Protein AF-X1GTK3-F1 (afdb_monomer_lite)

Secondary structure (DSSP, 8-state):
------------HHHHHHHHHHHHHHHHHHHHHHHHHHHHHHHHIIIIIS----TTHHHHHHHHHHHHHHHHHHHHHIIIIIHHHHHHHHHHHHHHS-HHHHHHHHHHHHHHHHHH-HHHHHHHHHGGGS-TTTSHHHHHHHTTTHHHHHHHHHHHHHHHHHHTT-

Structure (mmCIF, N/CA/C/O backbone):
data_AF-X1GTK3-F1
#
_entry.id   AF-X1GTK3-F1
#
loop_
_atom_site.group_PDB
_atom_site.id
_atom_site.type_symbol
_atom_site.label_atom_id
_atom_site.label_alt_id
_atom_site.label_comp_id
_atom_site.label_asym_id
_atom_site.label_entity_id
_atom_site.label_seq_id
_atom_site.pdbx_PDB_ins_code
_atom_site.Cartn_x
_atom_site.Cartn_y
_atom_site.Cartn_z
_atom_site.occupancy
_atom_site.B_iso_or_equiv
_atom_site.auth_seq_id
_atom_site.auth_comp_id
_atom_site.auth_asym_id
_atom_site.auth_atom_id
_atom_site.pdbx_PDB_model_num
ATOM 1 N N . MET A 1 1 ? -40.595 -22.303 24.700 1.00 44.22 1 MET A N 1
ATOM 2 C CA . MET A 1 1 ? -40.345 -21.804 23.331 1.00 44.22 1 MET A CA 1
ATOM 3 C C . MET A 1 1 ? -39.115 -22.527 22.808 1.00 44.22 1 MET A C 1
ATOM 5 O O . MET A 1 1 ? -38.017 -22.299 23.292 1.00 44.22 1 MET A O 1
ATOM 9 N N . THR A 1 2 ? -39.345 -23.537 21.976 1.00 42.53 2 THR A N 1
ATOM 10 C CA . THR A 1 2 ? -38.394 -24.573 21.559 1.00 42.53 2 THR A CA 1
ATOM 11 C C . THR A 1 2 ? -37.411 -24.044 20.514 1.00 42.53 2 THR A C 1
ATOM 13 O O . THR A 1 2 ? -37.812 -23.507 19.485 1.00 42.53 2 THR A O 1
ATOM 16 N N . GLN A 1 3 ? -36.117 -24.216 20.792 1.00 56.22 3 GLN A N 1
ATOM 17 C CA . GLN A 1 3 ? -35.009 -23.961 19.873 1.00 56.22 3 GLN A CA 1
ATOM 18 C C . GLN A 1 3 ? -35.192 -24.782 18.586 1.00 56.22 3 GLN A C 1
ATOM 20 O O . GLN A 1 3 ? -35.152 -26.013 18.613 1.00 56.22 3 GLN A O 1
ATOM 25 N N . GLN A 1 4 ? -35.371 -24.110 17.447 1.00 53.38 4 GLN A N 1
ATOM 26 C CA . GLN A 1 4 ? -35.197 -24.728 16.135 1.00 53.38 4 GLN A CA 1
ATOM 27 C C . GLN A 1 4 ? -33.704 -25.008 15.934 1.00 53.38 4 GLN A C 1
ATOM 29 O O . GLN A 1 4 ? -32.919 -24.109 15.641 1.00 53.38 4 GLN A O 1
ATOM 34 N N . ALA A 1 5 ? -33.305 -26.266 16.121 1.00 56.59 5 ALA A N 1
ATOM 35 C CA . ALA A 1 5 ? -31.982 -26.745 15.753 1.00 56.59 5 ALA A CA 1
ATOM 36 C C . ALA A 1 5 ? -31.746 -26.473 14.258 1.00 56.59 5 ALA A C 1
ATOM 38 O O . ALA A 1 5 ? -32.518 -26.922 13.408 1.00 56.59 5 ALA A O 1
ATOM 39 N N . ALA A 1 6 ? -30.693 -25.715 13.942 1.00 58.78 6 ALA A N 1
ATOM 40 C CA . ALA A 1 6 ? -30.311 -25.364 12.581 1.00 58.78 6 ALA A CA 1
ATOM 41 C C . ALA A 1 6 ? -30.236 -26.625 11.700 1.00 58.78 6 ALA A C 1
ATOM 43 O O . ALA A 1 6 ? -29.387 -27.501 11.889 1.00 58.78 6 ALA A O 1
ATOM 44 N N . ARG A 1 7 ? -31.163 -26.739 10.744 1.00 59.69 7 ARG A N 1
ATOM 45 C CA . ARG A 1 7 ? -31.240 -27.853 9.797 1.00 59.69 7 ARG A CA 1
ATOM 46 C C . ARG A 1 7 ? -29.975 -27.817 8.935 1.00 59.69 7 ARG A C 1
ATOM 48 O O . ARG A 1 7 ? -29.826 -26.926 8.106 1.00 59.69 7 ARG A O 1
ATOM 55 N N . LYS A 1 8 ? -29.044 -28.754 9.153 1.00 65.62 8 LYS A N 1
ATOM 56 C CA . LYS A 1 8 ? -27.795 -28.860 8.378 1.00 65.62 8 LYS A CA 1
ATOM 57 C C . LYS A 1 8 ? -28.134 -29.009 6.893 1.00 65.62 8 LYS A C 1
ATOM 59 O O . LYS A 1 8 ? -28.671 -30.036 6.479 1.00 65.62 8 LYS A O 1
ATOM 64 N N . ILE A 1 9 ? -27.846 -27.977 6.105 1.00 74.50 9 ILE A N 1
ATOM 65 C CA . ILE A 1 9 ? -28.050 -27.981 4.657 1.00 74.50 9 ILE A CA 1
ATOM 66 C C . ILE A 1 9 ? -27.008 -28.931 4.059 1.00 74.50 9 ILE A C 1
ATOM 68 O O . ILE A 1 9 ? -25.809 -28.663 4.114 1.00 74.50 9 ILE A O 1
ATOM 72 N N . LYS A 1 10 ? -27.452 -30.073 3.523 1.00 75.62 10 LYS A N 1
ATOM 73 C CA . LYS A 1 10 ? -26.587 -30.970 2.749 1.00 75.62 10 LYS A CA 1
ATOM 74 C C . LYS A 1 10 ? -26.437 -30.383 1.351 1.00 75.62 10 LYS A C 1
ATOM 76 O O . LYS A 1 10 ? -27.335 -30.522 0.529 1.00 75.62 10 LYS A O 1
ATOM 81 N N . VAL A 1 11 ? -25.324 -29.704 1.109 1.00 77.19 11 VAL A N 1
ATOM 82 C CA . VAL A 1 11 ? -24.993 -29.141 -0.203 1.00 77.19 11 VAL A CA 1
ATOM 83 C C . VAL A 1 11 ? -24.254 -30.206 -1.013 1.00 77.19 11 VAL A C 1
ATOM 85 O O . VAL A 1 11 ? -23.251 -30.749 -0.552 1.00 77.19 11 VAL A O 1
ATOM 88 N N . SER A 1 12 ? -24.752 -30.534 -2.207 1.00 84.56 12 SER A N 1
ATOM 89 C CA . SER A 1 12 ? -24.027 -31.394 -3.156 1.00 84.56 12 SER A CA 1
ATOM 90 C C . SER A 1 12 ? -22.805 -30.660 -3.722 1.00 84.56 12 SER A C 1
ATOM 92 O O . SER A 1 12 ? -22.842 -29.442 -3.874 1.00 84.56 12 SER A O 1
ATOM 94 N N . PHE A 1 13 ? -21.737 -31.373 -4.098 1.00 82.19 13 PHE A N 1
ATOM 95 C CA . PHE A 1 13 ? -20.519 -30.776 -4.673 1.00 82.19 13 PHE A CA 1
ATOM 96 C C . PHE A 1 13 ? -20.817 -29.857 -5.874 1.00 82.19 13 PHE A C 1
ATOM 98 O O . PHE A 1 13 ? -20.266 -28.764 -5.980 1.00 82.19 13 PHE A O 1
ATOM 105 N N . SER A 1 14 ? -21.771 -30.247 -6.726 1.00 83.44 14 SER A N 1
ATOM 106 C CA . SER A 1 14 ? -22.222 -29.430 -7.863 1.00 83.44 14 SER A CA 1
ATOM 107 C C . SER A 1 14 ? -22.952 -28.149 -7.425 1.00 83.44 14 SER A C 1
ATOM 109 O O . SER A 1 14 ? -22.761 -27.091 -8.022 1.00 83.44 14 SER A O 1
ATOM 111 N N . GLN A 1 15 ? -23.723 -28.207 -6.334 1.00 83.81 15 GLN A N 1
ATOM 112 C CA . GLN A 1 15 ? -24.403 -27.039 -5.762 1.00 83.81 15 GLN A CA 1
ATOM 113 C C . GLN A 1 15 ? -23.413 -26.100 -5.060 1.00 83.81 15 GLN A C 1
ATOM 115 O O . GLN A 1 15 ? -23.521 -24.886 -5.198 1.00 83.81 15 GLN A O 1
ATOM 120 N N . ALA A 1 16 ? -22.412 -26.648 -4.364 1.00 84.00 16 ALA A N 1
ATOM 121 C CA . ALA A 1 16 ? -21.345 -25.867 -3.745 1.00 84.00 16 ALA A CA 1
ATOM 122 C C . ALA A 1 16 ? -20.529 -25.115 -4.807 1.00 84.00 16 ALA A C 1
ATOM 124 O O . ALA A 1 16 ? -20.276 -23.921 -4.662 1.00 84.00 16 ALA A O 1
ATOM 125 N N . PHE A 1 17 ? -20.192 -25.781 -5.915 1.00 87.12 17 PHE A N 1
ATOM 126 C CA . PHE A 1 17 ? -19.511 -25.137 -7.036 1.00 87.12 17 PHE A CA 1
ATOM 127 C C . PHE A 1 17 ? -20.371 -24.048 -7.698 1.00 87.12 17 PHE A C 1
ATOM 129 O O . PHE A 1 17 ? -19.861 -22.976 -8.020 1.00 87.12 17 PHE A O 1
ATOM 136 N N . GLY A 1 18 ? -21.682 -24.280 -7.840 1.00 87.06 18 GLY A N 1
ATOM 137 C CA . GLY A 1 18 ? -22.624 -23.284 -8.359 1.00 87.06 18 GLY A CA 1
ATOM 138 C C . GLY A 1 18 ? -22.709 -22.010 -7.510 1.00 87.06 18 GLY A C 1
ATOM 139 O O . GLY A 1 18 ? -22.868 -20.926 -8.063 1.00 87.06 18 GLY A O 1
ATOM 140 N N . LEU A 1 19 ? -22.543 -22.124 -6.189 1.00 88.31 19 LEU A N 1
ATOM 141 C CA . LEU A 1 19 ? -22.530 -20.985 -5.263 1.00 88.31 19 LEU A CA 1
ATOM 142 C C . LEU A 1 19 ? -21.171 -20.269 -5.216 1.00 88.31 19 LEU A C 1
ATOM 144 O O . LEU A 1 19 ? -21.124 -19.044 -5.144 1.00 88.31 19 LEU A O 1
ATOM 148 N N . LEU A 1 20 ? -20.063 -21.014 -5.278 1.00 89.06 20 LEU A N 1
ATOM 149 C CA . LEU A 1 20 ? -18.711 -20.449 -5.188 1.00 89.06 20 LEU A CA 1
ATOM 150 C C . LEU A 1 20 ? -18.232 -19.817 -6.500 1.00 89.06 20 LEU A C 1
ATOM 152 O O . LEU A 1 20 ? -17.469 -18.855 -6.471 1.00 89.06 20 LEU A O 1
ATOM 156 N N . SER A 1 21 ? -18.671 -20.331 -7.653 1.00 90.50 21 SER A N 1
ATOM 157 C CA . SER A 1 21 ? -18.258 -19.817 -8.963 1.00 90.50 21 SER A CA 1
ATOM 158 C C . SER A 1 21 ? -18.511 -18.312 -9.152 1.00 90.50 21 SER A C 1
ATOM 160 O O . SER A 1 21 ? -17.558 -17.624 -9.522 1.00 90.50 21 SER A O 1
ATOM 162 N N . PRO A 1 22 ? -19.723 -17.764 -8.910 1.00 91.94 22 PRO A N 1
ATOM 163 C CA . PRO A 1 22 ? -19.953 -16.324 -9.047 1.00 91.94 22 PRO A CA 1
ATOM 164 C C . PRO A 1 22 ? -19.099 -15.514 -8.064 1.00 91.94 22 PRO A C 1
ATOM 166 O O . PRO A 1 22 ? -18.466 -14.547 -8.474 1.00 91.94 22 PRO A O 1
ATOM 169 N N . TYR A 1 23 ? -18.972 -15.973 -6.815 1.00 89.81 23 TYR A N 1
ATOM 170 C CA . TYR A 1 23 ? -18.156 -15.307 -5.797 1.00 89.81 23 TYR A CA 1
ATOM 171 C C . TYR A 1 23 ? -16.682 -15.184 -6.211 1.00 89.81 23 TYR A C 1
ATOM 173 O O . TYR A 1 23 ? -16.105 -14.098 -6.193 1.00 89.81 23 TYR A O 1
ATOM 181 N N . ILE A 1 24 ? -16.074 -16.294 -6.642 1.00 92.25 24 ILE A N 1
ATOM 182 C CA . ILE A 1 24 ? -14.671 -16.314 -7.075 1.00 92.25 24 ILE A CA 1
ATOM 183 C C . ILE A 1 24 ? -14.485 -15.450 -8.326 1.00 92.25 24 ILE A C 1
ATOM 185 O O . ILE A 1 24 ? -13.506 -14.710 -8.420 1.00 92.25 24 ILE A O 1
ATOM 189 N N . LYS A 1 25 ? -15.423 -15.511 -9.280 1.00 93.75 25 LYS A N 1
ATOM 190 C CA . LYS A 1 25 ? -15.370 -14.695 -10.501 1.00 93.75 25 LYS A CA 1
ATOM 191 C C . LYS A 1 25 ? -15.347 -13.207 -10.178 1.00 93.75 25 LYS A C 1
ATOM 193 O O . LYS A 1 25 ? -14.493 -12.504 -10.712 1.00 93.75 25 LYS A O 1
ATOM 198 N N . ASP A 1 26 ? -16.215 -12.743 -9.285 1.00 93.00 26 ASP A N 1
ATOM 199 C CA . ASP A 1 26 ? -16.264 -11.330 -8.904 1.00 93.00 26 ASP A CA 1
ATOM 200 C C . ASP A 1 26 ? -14.956 -10.875 -8.244 1.00 93.00 26 ASP A C 1
ATOM 202 O O . ASP A 1 26 ? -14.427 -9.811 -8.579 1.00 93.00 26 ASP A O 1
ATOM 206 N N . ARG A 1 27 ? -14.371 -11.709 -7.370 1.00 92.88 27 ARG A N 1
ATOM 207 C CA . ARG A 1 27 ? -13.071 -11.424 -6.740 1.00 92.88 27 ARG A CA 1
ATOM 208 C C . ARG A 1 27 ? -11.939 -11.328 -7.761 1.00 92.88 27 ARG A C 1
ATOM 210 O O . ARG A 1 27 ? -11.178 -10.359 -7.722 1.00 92.88 27 ARG A O 1
ATOM 217 N N . VAL A 1 28 ? -11.857 -12.278 -8.694 1.00 94.94 28 VAL A N 1
ATOM 218 C CA . VAL A 1 28 ? -10.827 -12.305 -9.746 1.00 94.94 28 VAL A CA 1
ATOM 219 C C . VAL A 1 28 ? -10.987 -11.127 -10.709 1.00 94.94 28 VAL A C 1
ATOM 221 O O . VAL A 1 28 ? -10.007 -10.449 -11.009 1.00 94.94 28 VAL A O 1
ATOM 224 N N . ILE A 1 29 ? -12.211 -10.824 -11.156 1.00 95.81 29 ILE A N 1
ATOM 225 C CA . ILE A 1 29 ? -12.490 -9.664 -12.020 1.00 95.81 29 ILE A CA 1
ATOM 226 C C . ILE A 1 29 ? -12.105 -8.364 -11.308 1.00 95.81 29 ILE A C 1
ATOM 228 O O . ILE A 1 29 ? -11.546 -7.465 -11.939 1.00 95.81 29 ILE A O 1
ATOM 232 N N . GLY A 1 30 ? -12.359 -8.275 -10.000 1.00 93.88 30 GLY A N 1
ATOM 233 C CA . GLY A 1 30 ? -11.889 -7.174 -9.166 1.00 93.88 30 GLY A CA 1
ATOM 234 C C . GLY A 1 30 ? -10.373 -6.997 -9.251 1.00 93.88 30 GLY A C 1
ATOM 235 O O . GLY A 1 30 ? -9.910 -5.903 -9.560 1.00 93.88 30 GLY A O 1
ATOM 236 N N . GLN A 1 31 ? -9.600 -8.073 -9.073 1.00 94.75 31 GLN A N 1
ATOM 237 C CA . GLN A 1 31 ? -8.136 -7.994 -9.141 1.00 94.75 31 GLN A CA 1
ATOM 238 C C . GLN A 1 31 ? -7.621 -7.654 -10.539 1.00 94.75 31 GLN A C 1
ATOM 240 O O . GLN A 1 31 ? -6.692 -6.860 -10.664 1.00 94.75 31 GLN A O 1
ATOM 245 N N . ILE A 1 32 ? -8.251 -8.182 -11.593 1.00 95.25 32 ILE A N 1
ATOM 246 C CA . ILE A 1 32 ? -7.920 -7.817 -12.977 1.00 95.25 32 ILE A CA 1
ATOM 247 C C . ILE A 1 32 ? -8.106 -6.310 -13.178 1.00 95.25 32 ILE A C 1
ATOM 249 O O . ILE A 1 32 ? -7.208 -5.653 -13.697 1.00 95.25 32 ILE A O 1
ATOM 253 N N . LYS A 1 33 ? -9.229 -5.740 -12.720 1.00 94.56 33 LYS A N 1
ATOM 254 C CA . LYS A 1 33 ? -9.482 -4.292 -12.799 1.00 94.56 33 LYS A CA 1
ATOM 255 C C . LYS A 1 33 ? -8.465 -3.474 -12.001 1.00 94.56 33 LYS A C 1
ATOM 257 O O . LYS A 1 33 ? -8.112 -2.388 -12.442 1.00 94.56 33 LYS A O 1
ATOM 262 N N . SER A 1 34 ? -7.962 -3.975 -10.876 1.00 92.00 34 SER A N 1
ATOM 263 C CA . SER A 1 34 ? -6.929 -3.273 -10.103 1.00 92.00 34 SER A CA 1
ATOM 264 C C . SER A 1 34 ? -5.602 -3.158 -10.859 1.00 92.00 34 SER A C 1
ATOM 266 O O . SER A 1 34 ? -4.920 -2.143 -10.748 1.00 92.00 34 SER A O 1
ATOM 268 N N . VAL A 1 35 ? -5.234 -4.171 -11.653 1.00 93.81 35 VAL A N 1
ATOM 269 C CA . VAL A 1 35 ? -3.936 -4.206 -12.355 1.00 93.81 35 VAL A CA 1
ATOM 270 C C . VAL A 1 35 ? -4.006 -3.795 -13.827 1.00 93.81 35 VAL A C 1
ATOM 272 O O . VAL A 1 35 ? -2.976 -3.491 -14.423 1.00 93.81 35 VAL A O 1
ATOM 275 N N . TRP A 1 36 ? -5.192 -3.756 -14.442 1.00 94.75 36 TRP A N 1
ATOM 276 C CA . TRP A 1 36 ? -5.305 -3.520 -15.887 1.00 94.75 36 TRP A CA 1
ATOM 277 C C . TRP A 1 36 ? -4.693 -2.177 -16.307 1.00 94.75 36 TRP A C 1
ATOM 279 O O . TRP A 1 36 ? -4.014 -2.109 -17.328 1.00 94.75 36 TRP A O 1
ATOM 289 N N . LEU A 1 37 ? -4.892 -1.129 -15.498 1.00 94.44 37 LEU A N 1
ATOM 290 C CA . LEU A 1 37 ? -4.434 0.218 -15.822 1.00 94.44 37 LEU A CA 1
ATOM 291 C C . LEU A 1 37 ? -2.908 0.289 -15.823 1.00 94.44 37 LEU A C 1
ATOM 293 O O . LEU A 1 37 ? -2.332 0.885 -16.729 1.00 94.44 37 LEU A O 1
ATOM 297 N N . ILE A 1 38 ? -2.252 -0.349 -14.847 1.00 92.19 38 ILE A N 1
ATOM 298 C CA . ILE A 1 38 ? -0.789 -0.362 -14.790 1.00 92.19 38 ILE A CA 1
ATOM 299 C C . ILE A 1 38 ? -0.200 -1.211 -15.917 1.00 92.19 38 ILE A C 1
ATOM 301 O O . ILE A 1 38 ? 0.778 -0.801 -16.532 1.00 92.19 38 ILE A O 1
ATOM 305 N N . ILE A 1 39 ? -0.832 -2.338 -16.265 1.00 93.00 39 ILE A N 1
ATOM 306 C CA . ILE A 1 39 ? -0.418 -3.163 -17.408 1.00 93.00 39 ILE A CA 1
ATOM 307 C C . ILE A 1 39 ? -0.541 -2.361 -18.706 1.00 93.00 39 ILE A C 1
ATOM 309 O O . ILE A 1 39 ? 0.414 -2.302 -19.479 1.00 93.00 39 ILE A O 1
ATOM 313 N N . LEU A 1 40 ? -1.686 -1.708 -18.930 1.00 94.25 40 LEU A N 1
ATOM 314 C CA . LEU A 1 40 ? -1.914 -0.877 -20.110 1.00 94.25 40 LEU A CA 1
ATOM 315 C C . LEU A 1 40 ? -0.890 0.256 -20.190 1.00 94.25 40 LEU A C 1
ATOM 317 O O . LEU A 1 40 ? -0.281 0.454 -21.238 1.00 94.25 40 LEU A O 1
ATOM 321 N N . TYR A 1 41 ? -0.691 0.975 -19.084 1.00 92.94 41 TYR A N 1
ATOM 322 C CA . TYR A 1 41 ? 0.288 2.051 -18.996 1.00 92.94 41 TYR A CA 1
ATOM 323 C C . TYR A 1 41 ? 1.686 1.559 -19.381 1.00 92.94 41 TYR A C 1
ATOM 325 O O . TYR A 1 41 ? 2.316 2.153 -20.250 1.00 92.94 41 TYR A O 1
ATOM 333 N N . LEU A 1 42 ? 2.152 0.451 -18.798 1.00 90.69 42 LEU A N 1
ATOM 334 C CA . LEU A 1 42 ? 3.483 -0.088 -19.077 1.00 90.69 42 LEU A CA 1
ATOM 335 C C . LEU A 1 42 ? 3.629 -0.549 -20.530 1.00 90.69 42 LEU A C 1
ATOM 337 O O . LEU A 1 42 ? 4.635 -0.236 -21.161 1.00 90.69 42 LEU A O 1
ATOM 341 N N . VAL A 1 43 ? 2.630 -1.242 -21.085 1.00 91.94 43 VAL A N 1
ATOM 342 C CA . VAL A 1 43 ? 2.648 -1.694 -22.486 1.00 91.94 43 VAL A CA 1
ATOM 343 C C . VAL A 1 43 ? 2.685 -0.503 -23.442 1.00 91.94 43 VAL A C 1
ATOM 345 O O . VAL A 1 43 ? 3.511 -0.481 -24.356 1.00 91.94 43 VAL A O 1
ATOM 348 N N . LEU A 1 44 ? 1.839 0.507 -23.224 1.00 93.88 44 LEU A N 1
ATOM 349 C CA . LEU A 1 44 ? 1.829 1.720 -24.044 1.00 93.88 44 LEU A CA 1
ATOM 350 C C . LEU A 1 44 ? 3.146 2.485 -23.924 1.00 93.88 44 LEU A C 1
ATOM 352 O O . LEU A 1 44 ? 3.719 2.883 -24.933 1.00 93.88 44 LEU A O 1
ATOM 356 N N . PHE A 1 45 ? 3.658 2.656 -22.707 1.00 92.31 45 PHE A N 1
ATOM 357 C CA . PHE A 1 45 ? 4.891 3.398 -22.474 1.00 92.31 45 PHE A CA 1
ATOM 358 C C . PHE A 1 45 ? 6.099 2.706 -23.120 1.00 92.31 45 PHE A C 1
ATOM 360 O O . PHE A 1 45 ? 6.897 3.352 -23.797 1.00 92.31 45 PHE A O 1
ATOM 367 N N . GLN A 1 46 ? 6.208 1.383 -22.991 1.00 90.06 46 GLN A N 1
ATOM 368 C CA . GLN A 1 46 ? 7.296 0.619 -23.607 1.00 90.06 46 GLN A CA 1
ATOM 369 C C . GLN A 1 46 ? 7.228 0.629 -25.138 1.00 90.06 46 GLN A C 1
ATOM 371 O O . GLN A 1 46 ? 8.242 0.847 -25.798 1.00 90.06 46 GLN A O 1
ATOM 376 N N . THR A 1 47 ? 6.041 0.426 -25.713 1.00 91.06 47 THR A N 1
ATOM 377 C CA . THR A 1 47 ? 5.902 0.270 -27.170 1.00 91.06 47 THR A CA 1
ATOM 378 C C . THR A 1 47 ? 5.853 1.597 -27.920 1.00 91.06 47 THR A C 1
ATOM 380 O O . THR A 1 47 ? 6.488 1.721 -28.964 1.00 91.06 47 THR A O 1
ATOM 383 N N . VAL A 1 48 ? 5.124 2.588 -27.402 1.00 94.00 48 VAL A N 1
ATOM 384 C CA . VAL A 1 48 ? 4.884 3.867 -28.089 1.00 94.00 48 VAL A CA 1
ATOM 385 C C . VAL A 1 48 ? 5.941 4.905 -27.731 1.00 94.00 48 VAL A C 1
ATOM 387 O O . VAL A 1 48 ? 6.451 5.578 -28.620 1.00 94.00 48 VAL A O 1
ATOM 390 N N . ILE A 1 49 ? 6.269 5.050 -26.443 1.00 92.62 49 ILE A N 1
ATOM 391 C CA . ILE A 1 49 ? 7.134 6.144 -25.968 1.00 92.62 49 ILE A CA 1
ATOM 392 C C . ILE A 1 49 ? 8.609 5.745 -26.042 1.00 92.62 49 ILE A C 1
ATOM 394 O O . ILE A 1 49 ? 9.422 6.492 -26.575 1.00 92.62 49 ILE A O 1
ATOM 398 N N . LEU A 1 50 ? 8.958 4.561 -25.534 1.00 89.56 50 LEU A N 1
ATOM 399 C CA . LEU A 1 50 ? 10.333 4.047 -25.563 1.00 89.56 50 LEU A CA 1
ATOM 400 C C . LEU A 1 50 ? 10.698 3.378 -26.896 1.00 89.56 50 LEU A C 1
ATOM 402 O O . LEU A 1 50 ? 11.880 3.230 -27.194 1.00 89.56 50 LEU A O 1
ATOM 406 N N . GLY A 1 51 ? 9.708 2.942 -27.683 1.00 90.00 51 GLY A N 1
ATOM 407 C CA . GLY A 1 51 ? 9.938 2.250 -28.955 1.00 90.00 51 GLY A CA 1
ATOM 408 C C . GLY A 1 51 ? 10.618 0.883 -28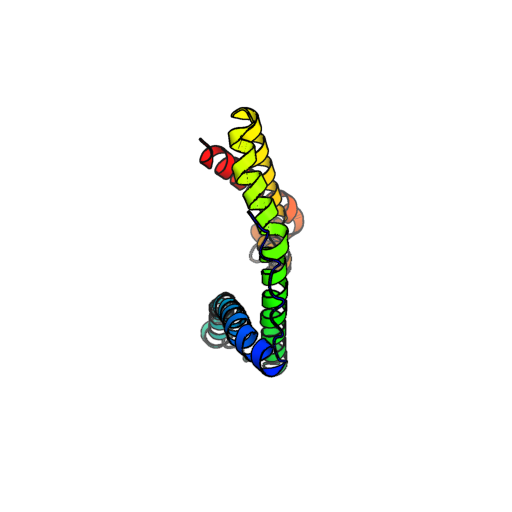.812 1.00 90.00 51 GLY A C 1
ATOM 409 O O . GLY A 1 51 ? 11.206 0.384 -29.773 1.00 90.00 51 GLY A O 1
ATOM 410 N N . ILE A 1 52 ? 10.568 0.269 -27.626 1.00 87.44 52 ILE A N 1
ATOM 411 C CA . ILE A 1 52 ? 11.201 -1.025 -27.357 1.00 87.44 52 ILE A CA 1
ATOM 412 C C . ILE A 1 52 ? 10.209 -2.172 -27.556 1.00 87.44 52 ILE A C 1
ATOM 414 O O . ILE A 1 52 ? 9.023 -2.075 -27.236 1.00 87.44 52 ILE A O 1
ATOM 418 N N . ARG A 1 53 ? 10.701 -3.298 -28.085 1.00 85.25 53 ARG A N 1
ATOM 419 C CA .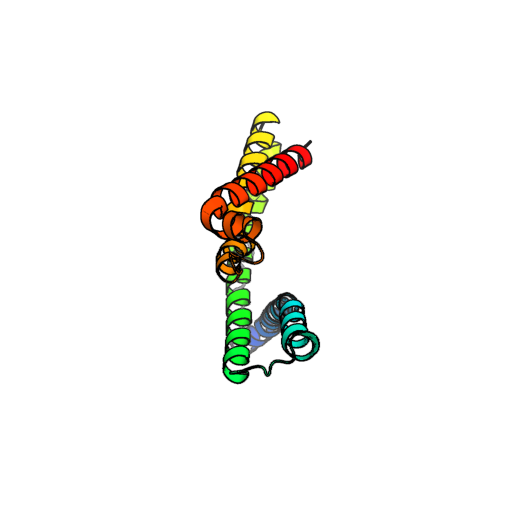 ARG A 1 53 ? 9.913 -4.535 -28.146 1.00 85.25 53 ARG A CA 1
ATOM 420 C C . ARG A 1 53 ? 9.803 -5.128 -26.746 1.00 85.25 53 ARG A C 1
ATOM 422 O O . ARG A 1 53 ? 10.792 -5.181 -26.019 1.00 85.25 53 ARG A O 1
ATOM 429 N N . ILE A 1 54 ? 8.616 -5.622 -26.405 1.00 84.69 54 ILE A N 1
ATOM 430 C CA . ILE A 1 54 ? 8.386 -6.339 -25.150 1.00 84.69 54 ILE A CA 1
ATOM 431 C C . ILE A 1 54 ? 9.097 -7.694 -25.250 1.00 84.69 54 ILE A C 1
ATOM 433 O O . ILE A 1 54 ? 8.611 -8.611 -25.917 1.00 84.69 54 ILE A O 1
ATOM 437 N N . ALA A 1 55 ? 10.272 -7.800 -24.633 1.00 85.88 55 ALA A N 1
ATOM 438 C CA . ALA A 1 55 ? 10.963 -9.072 -24.467 1.00 85.88 55 ALA A CA 1
ATOM 439 C C . ALA A 1 55 ? 10.159 -9.980 -23.523 1.00 85.88 55 ALA A C 1
ATOM 441 O O . ALA A 1 55 ? 9.483 -9.496 -22.616 1.00 85.88 55 ALA A O 1
ATOM 442 N N . ASP A 1 56 ? 10.218 -11.293 -23.753 1.00 88.38 56 ASP A N 1
ATOM 443 C CA . ASP A 1 56 ? 9.641 -12.301 -22.856 1.00 88.38 56 ASP A CA 1
ATOM 444 C C . ASP A 1 56 ? 8.146 -12.115 -22.536 1.00 88.38 56 ASP A C 1
ATOM 446 O O . ASP A 1 56 ? 7.678 -12.397 -21.431 1.00 88.38 56 ASP A O 1
ATOM 450 N N . ALA A 1 57 ? 7.360 -11.679 -23.527 1.00 89.25 57 ALA A N 1
ATOM 451 C CA . ALA A 1 57 ? 5.928 -11.415 -23.369 1.00 89.25 57 ALA A CA 1
ATOM 452 C C . ALA A 1 57 ? 5.141 -12.601 -22.770 1.00 89.25 57 ALA A C 1
ATOM 454 O O . ALA A 1 57 ? 4.197 -12.395 -22.008 1.00 89.25 57 ALA A O 1
ATOM 455 N N . SER A 1 58 ? 5.543 -13.841 -23.067 1.00 92.06 58 SER A N 1
ATOM 456 C CA . SER A 1 58 ? 4.955 -15.055 -22.485 1.00 92.06 58 SER A CA 1
ATOM 457 C C . SER A 1 58 ? 5.219 -15.173 -20.981 1.00 92.06 58 SER A C 1
ATOM 459 O O . SER A 1 58 ? 4.303 -15.487 -20.222 1.00 92.06 58 SER A O 1
ATOM 461 N N . ILE A 1 59 ? 6.441 -14.873 -20.535 1.00 94.88 59 ILE A N 1
ATOM 462 C CA . ILE A 1 59 ? 6.821 -14.881 -19.117 1.00 94.88 59 ILE A CA 1
ATOM 463 C C . ILE A 1 59 ? 6.061 -13.781 -18.373 1.00 94.88 59 ILE A C 1
ATOM 465 O O . ILE A 1 59 ? 5.497 -14.039 -17.310 1.00 94.88 59 ILE A O 1
ATOM 469 N N . ILE A 1 60 ? 5.971 -12.580 -18.954 1.00 91.88 60 ILE A N 1
ATOM 470 C CA . ILE A 1 60 ? 5.207 -11.463 -18.379 1.00 91.88 60 ILE A CA 1
ATOM 471 C C . ILE A 1 60 ? 3.724 -11.834 -18.246 1.00 91.88 60 ILE A C 1
ATOM 473 O O . ILE A 1 60 ? 3.131 -11.602 -17.194 1.00 91.88 60 ILE A O 1
ATOM 477 N N . ALA A 1 61 ? 3.127 -12.457 -19.267 1.00 92.69 61 ALA A N 1
ATOM 478 C CA . ALA A 1 61 ? 1.731 -12.887 -19.225 1.00 92.69 61 ALA A CA 1
ATOM 479 C C . ALA A 1 61 ? 1.469 -13.898 -18.096 1.00 92.69 61 ALA A C 1
ATOM 481 O O . 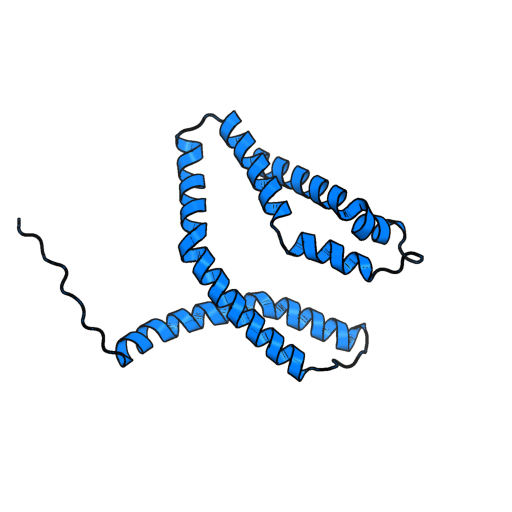ALA A 1 61 ? 0.500 -13.752 -17.349 1.00 92.69 61 ALA A O 1
ATOM 482 N N . ILE A 1 62 ? 2.356 -14.882 -17.920 1.00 96.25 62 ILE A N 1
ATOM 483 C CA . ILE A 1 62 ? 2.271 -15.845 -16.811 1.00 96.25 62 ILE A CA 1
ATOM 484 C C . ILE A 1 62 ? 2.429 -15.127 -15.464 1.00 96.25 62 ILE A C 1
ATOM 486 O O . ILE A 1 62 ? 1.656 -15.380 -14.540 1.00 96.25 62 ILE A O 1
ATOM 490 N N . GLY A 1 63 ? 3.378 -14.193 -15.359 1.00 95.25 63 GLY A N 1
ATOM 491 C CA . GLY A 1 63 ? 3.577 -13.370 -14.167 1.00 95.25 63 GLY A CA 1
ATOM 492 C C . GLY A 1 63 ? 2.326 -12.576 -13.786 1.00 95.25 63 GLY A C 1
ATOM 493 O O . GLY A 1 63 ? 1.929 -12.584 -12.625 1.00 95.25 63 GLY A O 1
ATOM 494 N N . ILE A 1 64 ? 1.646 -11.966 -14.761 1.00 94.75 64 ILE A N 1
ATOM 495 C CA . ILE A 1 64 ? 0.384 -11.244 -14.542 1.00 94.75 64 ILE A CA 1
ATOM 496 C C . ILE A 1 64 ? -0.699 -12.186 -14.005 1.00 94.75 64 ILE A C 1
ATOM 498 O O . ILE A 1 64 ? -1.390 -11.836 -13.048 1.00 94.75 64 ILE A O 1
ATOM 502 N N . VAL A 1 65 ? -0.836 -13.391 -14.569 1.00 95.81 65 VAL A N 1
ATOM 503 C CA . VAL A 1 65 ? -1.800 -14.389 -14.074 1.00 95.81 65 VAL A CA 1
ATOM 504 C C . VAL A 1 65 ? -1.500 -14.766 -12.621 1.00 95.81 65 VAL A C 1
ATOM 506 O O . VAL A 1 65 ? -2.416 -14.797 -11.797 1.00 95.81 65 VAL A O 1
ATOM 509 N N . LEU A 1 66 ? -0.228 -14.994 -12.284 1.00 97.00 66 LEU A N 1
ATOM 510 C CA . LEU A 1 66 ? 0.190 -15.290 -10.913 1.00 97.00 66 LEU A CA 1
ATOM 511 C C . LEU A 1 66 ? -0.059 -14.116 -9.958 1.00 97.00 66 LEU A C 1
ATOM 513 O O . LEU A 1 66 ? -0.505 -14.345 -8.837 1.00 97.00 66 LEU A O 1
ATOM 517 N N . VAL A 1 67 ? 0.161 -12.873 -10.394 1.00 95.19 67 VAL A N 1
ATOM 518 C CA . VAL A 1 67 ? -0.150 -11.668 -9.607 1.00 95.19 67 VAL A CA 1
ATOM 519 C C . VAL A 1 67 ? -1.650 -11.570 -9.341 1.00 95.19 67 VAL A C 1
ATOM 521 O O . VAL A 1 67 ? -2.044 -11.379 -8.196 1.00 95.19 67 VAL A O 1
ATOM 524 N N . VAL A 1 68 ? -2.501 -11.753 -10.354 1.00 96.06 68 VAL A N 1
ATOM 525 C CA . VAL A 1 68 ? -3.965 -11.720 -10.184 1.00 96.06 68 VAL A CA 1
ATOM 526 C C . VAL A 1 68 ? -4.427 -12.815 -9.223 1.00 96.06 68 VAL A C 1
ATOM 528 O O . VAL A 1 68 ? -5.235 -12.550 -8.330 1.00 96.06 68 VAL A O 1
ATOM 531 N N . ALA A 1 69 ? -3.899 -14.033 -9.360 1.00 96.31 69 ALA A N 1
ATOM 532 C CA . ALA A 1 69 ? -4.215 -15.133 -8.455 1.00 96.31 69 ALA A CA 1
ATOM 533 C C . ALA A 1 69 ? -3.747 -14.839 -7.018 1.00 96.31 69 ALA A C 1
ATOM 535 O O . ALA A 1 69 ? -4.530 -14.963 -6.076 1.00 96.31 69 ALA A O 1
ATOM 536 N N . GLY A 1 70 ? -2.501 -14.388 -6.852 1.00 95.75 70 GLY A N 1
ATOM 537 C CA . GLY A 1 70 ? -1.916 -14.037 -5.559 1.00 95.75 70 GLY A CA 1
ATOM 538 C C . GLY A 1 70 ? -2.668 -12.907 -4.862 1.00 95.75 70 GLY A C 1
ATOM 539 O O . GLY A 1 70 ? -3.029 -13.047 -3.697 1.00 95.75 70 GLY A O 1
ATOM 540 N N . LEU A 1 71 ? -2.993 -11.832 -5.587 1.00 94.94 71 LEU A N 1
ATOM 541 C CA . LEU A 1 71 ? -3.815 -10.732 -5.082 1.00 94.94 71 LEU A CA 1
ATOM 542 C C . LEU A 1 71 ? -5.214 -11.210 -4.695 1.00 94.94 71 LEU A C 1
ATOM 544 O O . LEU A 1 71 ? -5.739 -10.774 -3.679 1.00 94.94 71 LEU A O 1
ATOM 548 N N . THR A 1 72 ? -5.809 -12.137 -5.451 1.00 95.19 72 THR A N 1
ATOM 549 C CA . THR A 1 72 ? -7.142 -12.666 -5.127 1.00 95.19 72 THR A CA 1
ATOM 550 C C . THR A 1 72 ? -7.122 -13.384 -3.779 1.00 95.19 72 THR A C 1
ATOM 552 O O . THR A 1 72 ? -7.941 -13.079 -2.914 1.00 95.19 72 THR A O 1
ATOM 555 N N . PHE A 1 73 ? -6.161 -14.287 -3.565 1.00 95.38 73 PHE A N 1
ATOM 556 C CA . PHE A 1 73 ? -6.025 -14.996 -2.290 1.00 95.38 73 PHE A CA 1
ATOM 557 C C . PHE A 1 73 ? -5.633 -14.068 -1.138 1.00 95.38 73 PHE A C 1
ATOM 559 O O . PHE A 1 73 ? -6.178 -14.187 -0.041 1.00 95.38 73 PHE A O 1
ATOM 566 N N . PHE A 1 74 ? -4.720 -13.127 -1.387 1.00 94.38 74 PHE A N 1
ATOM 567 C CA . PHE A 1 74 ? -4.286 -12.155 -0.391 1.00 94.38 74 PHE A CA 1
ATOM 568 C C . PHE A 1 74 ? -5.440 -11.261 0.068 1.00 94.38 74 PHE A C 1
ATOM 570 O O . PHE A 1 74 ? -5.673 -11.133 1.268 1.00 94.38 74 PHE A O 1
ATOM 577 N N . MET A 1 75 ? -6.198 -10.692 -0.873 1.00 93.44 75 MET A N 1
ATOM 578 C CA . MET A 1 75 ? -7.331 -9.821 -0.564 1.00 93.44 75 MET A CA 1
ATOM 579 C C . MET A 1 75 ? -8.437 -10.580 0.166 1.00 93.44 75 MET A C 1
ATOM 581 O O . MET A 1 75 ? -9.019 -10.041 1.100 1.00 93.44 75 MET A O 1
ATOM 585 N N . GLU A 1 76 ? -8.701 -11.836 -0.194 1.00 94.12 76 GLU A N 1
ATOM 586 C CA . GLU A 1 76 ? -9.669 -12.664 0.531 1.00 94.12 76 GLU A CA 1
ATOM 587 C C . GLU A 1 76 ? -9.232 -12.896 1.989 1.00 94.12 76 GLU A C 1
ATOM 589 O O . GLU A 1 76 ? -10.023 -12.708 2.914 1.00 94.12 76 GLU A O 1
ATOM 594 N N . GLY A 1 77 ? -7.951 -13.213 2.217 1.00 93.50 77 GLY A N 1
ATOM 595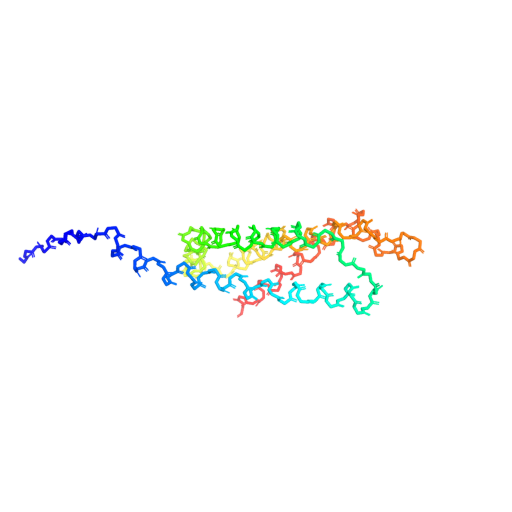 C CA . GLY A 1 77 ? -7.387 -13.332 3.565 1.00 93.50 77 GLY A CA 1
ATOM 596 C C . GLY A 1 77 ? -7.423 -12.016 4.350 1.00 93.50 77 GLY A C 1
ATOM 597 O O . GLY A 1 77 ? -7.735 -12.009 5.542 1.00 93.50 77 GLY A O 1
ATOM 598 N N . LEU A 1 78 ? -7.168 -10.890 3.680 1.00 94.12 78 LEU A N 1
ATOM 599 C CA . LEU A 1 78 ? -7.244 -9.554 4.267 1.00 94.12 78 LEU A CA 1
ATOM 600 C C . LEU A 1 78 ? -8.678 -9.210 4.694 1.00 94.12 78 LEU A C 1
ATOM 602 O O . LEU A 1 78 ? -8.884 -8.760 5.822 1.00 94.12 78 LEU A O 1
ATOM 606 N N . PHE A 1 79 ? -9.659 -9.450 3.819 1.00 93.56 79 PHE A N 1
ATOM 607 C CA . PHE A 1 79 ? -11.070 -9.144 4.062 1.00 93.56 79 PHE A CA 1
ATOM 608 C C . PHE A 1 79 ? -11.685 -10.004 5.162 1.00 93.56 79 PHE A C 1
ATOM 610 O O . PHE A 1 79 ? -12.474 -9.499 5.954 1.00 93.56 79 PHE A O 1
ATOM 617 N N . LEU A 1 80 ? -11.341 -11.290 5.224 1.00 92.81 80 LEU A N 1
ATOM 618 C CA . LEU A 1 80 ? -11.885 -12.194 6.239 1.00 92.81 80 LEU A CA 1
ATOM 619 C C . LEU A 1 80 ? -11.133 -12.107 7.575 1.00 92.81 80 LEU A C 1
ATOM 621 O O . LEU A 1 80 ? -11.710 -12.414 8.616 1.00 92.81 80 LEU A O 1
ATOM 625 N N . GLY A 1 81 ? -9.856 -11.714 7.554 1.00 93.62 81 GLY A N 1
ATOM 626 C CA . GLY A 1 81 ? -8.982 -11.711 8.727 1.00 93.62 81 GLY A CA 1
ATOM 627 C C . GLY A 1 81 ? -8.748 -10.327 9.330 1.00 93.62 81 GLY A C 1
ATOM 628 O O . GLY A 1 81 ? -9.238 -10.020 10.416 1.00 93.62 81 GLY A O 1
ATOM 629 N N . LEU A 1 82 ? -7.943 -9.502 8.656 1.00 93.00 82 LEU A N 1
ATOM 630 C CA . LEU A 1 82 ? -7.399 -8.266 9.235 1.00 93.00 82 LEU A CA 1
ATOM 631 C C . LEU A 1 82 ? -8.376 -7.086 9.179 1.00 93.00 82 LEU A C 1
ATOM 633 O O . LEU A 1 82 ? -8.389 -6.271 10.100 1.00 93.00 82 LEU A O 1
ATOM 637 N N . MET A 1 83 ? -9.200 -6.983 8.133 1.00 94.38 83 MET A N 1
ATOM 638 C CA . MET A 1 83 ? -10.137 -5.864 7.985 1.00 94.38 83 MET A CA 1
ATOM 639 C C . MET A 1 83 ? -11.182 -5.803 9.115 1.00 94.38 83 MET A C 1
ATOM 641 O O . MET A 1 83 ? -11.302 -4.737 9.718 1.00 94.38 83 MET A O 1
ATOM 645 N N . PRO A 1 84 ? -11.847 -6.908 9.517 1.00 95.38 84 PRO A N 1
ATOM 646 C CA . PRO A 1 84 ? -12.795 -6.883 10.632 1.00 95.38 84 PRO A CA 1
ATOM 647 C C . PRO A 1 84 ? -12.145 -6.469 11.959 1.00 95.38 84 PRO A C 1
ATOM 649 O O . PRO A 1 84 ? -12.769 -5.796 12.779 1.00 95.38 84 PRO A O 1
ATOM 652 N N . LEU A 1 85 ? -10.876 -6.839 12.173 1.00 92.94 85 LEU A N 1
ATOM 653 C CA . LEU A 1 85 ? -10.103 -6.397 13.335 1.00 92.94 85 LEU A CA 1
ATOM 654 C C . LEU A 1 85 ? -9.878 -4.879 13.298 1.00 92.94 85 LEU A C 1
ATOM 656 O O . LEU A 1 85 ? -10.116 -4.200 14.297 1.00 92.94 85 LEU A O 1
ATOM 660 N N . GLY A 1 86 ? -9.446 -4.353 12.149 1.00 91.31 86 GLY A N 1
ATOM 661 C CA . GLY A 1 86 ? -9.231 -2.921 11.945 1.00 91.31 86 GLY A CA 1
ATOM 662 C C . GLY A 1 86 ? -10.507 -2.100 12.139 1.00 91.31 86 GLY A C 1
ATOM 663 O O . GLY A 1 86 ? -10.491 -1.108 12.866 1.00 91.31 86 GLY A O 1
ATOM 664 N N . GLU A 1 87 ? -11.626 -2.550 11.571 1.00 93.62 87 GLU A N 1
ATOM 665 C CA . GLU A 1 87 ? -12.941 -1.914 11.725 1.00 93.62 87 GLU A CA 1
ATOM 666 C C . GLU A 1 87 ? -13.410 -1.918 13.182 1.00 93.62 87 GLU A C 1
ATOM 668 O O . GLU A 1 87 ? -13.863 -0.893 13.699 1.00 93.62 87 GLU A O 1
ATOM 673 N N . LEU A 1 88 ? -13.257 -3.046 13.883 1.00 93.06 88 LEU A N 1
ATOM 674 C CA . LEU A 1 88 ? -13.652 -3.147 15.283 1.00 93.06 88 LEU A CA 1
ATOM 675 C C . LEU A 1 88 ? -12.854 -2.177 16.160 1.00 93.06 88 LEU A C 1
ATOM 677 O O . LEU A 1 88 ? -13.439 -1.494 17.003 1.00 93.06 88 LEU A O 1
ATOM 681 N N . VAL A 1 89 ? -11.536 -2.094 15.957 1.00 91.19 89 VAL A N 1
ATOM 682 C CA . VAL A 1 89 ? -10.678 -1.138 16.669 1.00 91.19 89 VAL A CA 1
ATOM 683 C C . VAL A 1 89 ? -11.075 0.296 16.317 1.00 91.19 89 VAL A C 1
ATOM 685 O O . VAL A 1 89 ? -11.277 1.102 17.226 1.00 91.19 89 VAL A O 1
ATOM 688 N N . GLY A 1 90 ? -11.274 0.597 15.032 1.00 90.00 90 GLY A N 1
ATOM 689 C CA . GLY A 1 90 ? -11.663 1.924 14.550 1.00 90.00 90 GLY A CA 1
ATOM 690 C C . GLY A 1 90 ? -12.994 2.421 15.120 1.00 90.00 90 GLY A C 1
ATOM 691 O O . GLY A 1 90 ? -13.114 3.596 15.453 1.00 90.00 90 GLY A O 1
ATOM 692 N N . VAL A 1 91 ? -13.976 1.535 15.315 1.00 91.38 91 VAL A N 1
ATOM 693 C CA . VAL A 1 91 ? -15.277 1.890 15.913 1.00 91.38 91 VAL A CA 1
ATOM 694 C C . VAL A 1 91 ? -15.208 1.967 17.441 1.00 91.38 91 VAL A C 1
ATOM 696 O O . VAL A 1 91 ? -15.829 2.839 18.049 1.00 91.38 91 VAL A O 1
ATOM 699 N N . LYS A 1 92 ? -14.491 1.046 18.097 1.00 92.38 92 LYS A N 1
ATOM 700 C CA . LYS A 1 92 ? -14.489 0.941 19.567 1.00 92.38 92 LYS A CA 1
ATOM 701 C C . LYS A 1 92 ? -13.551 1.927 20.253 1.00 92.38 92 LYS A C 1
ATOM 703 O O . LYS A 1 92 ? -13.840 2.311 21.386 1.00 92.38 92 LYS A O 1
ATOM 708 N N . LEU A 1 93 ? -12.459 2.328 19.606 1.00 90.69 93 LEU A N 1
ATOM 709 C CA . LEU A 1 93 ? -11.462 3.212 20.205 1.00 90.69 93 LEU A CA 1
ATOM 710 C C . LEU A 1 93 ? -12.028 4.618 20.499 1.00 90.69 93 LEU A C 1
ATOM 712 O O . LEU A 1 93 ? -11.938 5.041 21.653 1.00 90.69 93 LEU A O 1
ATOM 716 N N . PRO A 1 94 ? -12.710 5.316 19.563 1.00 88.38 94 PRO A N 1
ATOM 717 C CA . PRO A 1 94 ? -13.251 6.648 19.841 1.00 88.38 94 PRO A CA 1
ATOM 718 C C . PRO A 1 94 ? -14.368 6.650 20.892 1.00 88.38 94 PRO A C 1
ATOM 720 O O . PRO A 1 94 ? -14.549 7.628 21.605 1.00 88.38 94 PRO A O 1
ATOM 723 N N . GLN A 1 95 ? -15.099 5.537 21.027 1.00 91.00 95 GLN A N 1
ATOM 724 C CA . GLN A 1 95 ? -16.184 5.394 22.007 1.00 91.00 95 GLN A CA 1
ATOM 725 C C . GLN A 1 95 ? -15.686 5.267 23.453 1.00 91.00 95 GLN A C 1
ATOM 727 O O . GLN A 1 95 ? -16.454 5.498 24.385 1.00 91.00 95 GLN A O 1
ATOM 732 N N . LYS A 1 96 ? -14.436 4.832 23.658 1.00 90.69 96 LYS A N 1
ATOM 733 C CA . LYS A 1 96 ? -13.894 4.486 24.984 1.00 90.69 96 LYS A CA 1
ATOM 734 C C . LYS A 1 96 ? -12.712 5.344 25.421 1.00 90.69 96 LYS A C 1
ATOM 736 O O . LYS A 1 96 ? -12.238 5.177 26.543 1.00 90.69 96 LYS A O 1
ATOM 741 N N . SER A 1 97 ? -12.194 6.206 24.555 1.00 93.12 97 SER A N 1
ATOM 742 C CA . SER A 1 97 ? -10.942 6.925 24.791 1.00 93.12 97 SER A CA 1
ATOM 743 C C . SER A 1 97 ? -11.114 8.431 24.651 1.00 93.12 97 SER A C 1
ATOM 745 O O . SER A 1 97 ? -11.983 8.918 23.939 1.00 93.12 97 SER A O 1
ATOM 747 N N . ILE A 1 98 ? -10.265 9.174 25.358 1.00 95.06 98 ILE A N 1
ATOM 748 C CA . ILE A 1 98 ? -10.216 10.634 25.270 1.00 95.06 98 ILE A CA 1
ATOM 749 C C . ILE A 1 98 ? -9.513 11.079 23.983 1.00 95.06 98 ILE A C 1
ATOM 751 O O . ILE A 1 98 ? -8.645 10.372 23.465 1.00 95.06 98 ILE A O 1
ATOM 755 N N . LEU A 1 99 ? -9.835 12.286 23.511 1.00 93.38 99 LEU A N 1
ATOM 756 C CA . LEU A 1 99 ? -9.311 12.846 22.261 1.00 93.38 99 LEU A CA 1
ATOM 757 C C . LEU A 1 99 ? -7.776 12.740 22.115 1.00 93.38 99 LEU A C 1
ATOM 759 O O . LEU A 1 99 ? -7.337 12.248 21.080 1.00 93.38 99 LEU A O 1
ATOM 763 N N . PRO A 1 100 ? -6.933 13.064 23.121 1.00 94.88 100 PRO A N 1
ATOM 764 C CA . PRO A 1 100 ? -5.478 12.929 22.979 1.00 94.88 100 PRO A CA 1
ATOM 765 C C . PRO A 1 100 ? -4.998 11.502 22.669 1.00 94.88 100 PRO A C 1
ATOM 767 O O . PRO A 1 100 ? -4.035 11.320 21.927 1.00 94.88 100 PRO A O 1
ATOM 770 N N . VAL A 1 101 ? -5.673 10.482 23.209 1.00 94.25 101 VAL A N 1
ATOM 771 C CA . VAL A 1 101 ? -5.342 9.071 22.950 1.00 94.25 101 VAL A CA 1
ATOM 772 C C . VAL A 1 101 ? -5.715 8.697 21.518 1.00 94.25 101 VAL A C 1
ATOM 774 O O . VAL A 1 101 ? -4.933 8.037 20.838 1.00 94.25 101 VAL A O 1
ATOM 777 N N . ILE A 1 102 ? -6.874 9.163 21.045 1.00 94.75 102 ILE A N 1
ATOM 778 C CA . ILE A 1 102 ? -7.334 8.955 19.667 1.00 94.75 102 ILE A CA 1
ATOM 779 C C . ILE A 1 102 ? -6.357 9.607 18.682 1.00 94.75 102 ILE A C 1
ATOM 781 O O . ILE A 1 102 ? -5.935 8.958 17.730 1.00 94.75 102 ILE A O 1
ATOM 785 N N . LEU A 1 103 ? -5.943 10.852 18.940 1.00 95.50 103 LEU A N 1
ATOM 786 C CA . LEU A 1 103 ? -4.989 11.582 18.101 1.00 95.50 103 LEU A CA 1
ATOM 787 C C . LEU A 1 103 ? -3.612 10.908 18.066 1.00 95.50 103 LEU A C 1
ATOM 789 O O . LEU A 1 103 ? -3.030 10.760 16.995 1.00 95.50 103 LEU A O 1
ATOM 793 N N . CYS A 1 104 ? -3.105 10.453 19.216 1.00 95.44 104 CYS A N 1
ATOM 794 C CA . CYS A 1 104 ? -1.843 9.717 19.280 1.00 95.44 104 CYS A CA 1
ATOM 795 C C . CYS A 1 104 ? -1.921 8.403 18.489 1.00 95.44 104 CYS A C 1
ATOM 797 O O . CYS A 1 104 ? -1.034 8.098 17.692 1.00 95.44 104 CYS A O 1
ATOM 799 N N . PHE A 1 105 ? -3.015 7.655 18.648 1.00 94.56 105 PHE A N 1
ATOM 800 C CA . PHE A 1 105 ? -3.239 6.422 17.901 1.00 94.56 105 PHE A CA 1
ATOM 801 C C . PHE A 1 105 ? -3.327 6.673 16.392 1.00 94.56 105 PHE A C 1
ATOM 803 O O . PHE A 1 105 ? -2.665 5.981 15.625 1.00 94.56 105 PHE A O 1
ATOM 810 N N . ALA A 1 106 ? -4.089 7.683 15.967 1.00 94.38 106 ALA A N 1
ATOM 811 C CA . ALA A 1 106 ? -4.234 8.080 14.569 1.00 94.38 106 ALA A CA 1
ATOM 812 C C . ALA A 1 106 ? -2.888 8.475 13.939 1.00 94.38 106 ALA A C 1
ATOM 814 O O . ALA A 1 106 ? -2.570 8.041 12.831 1.00 94.38 106 ALA A O 1
ATOM 815 N N . LEU A 1 107 ? -2.064 9.223 14.678 1.00 96.88 107 LEU A N 1
ATOM 816 C CA . LEU A 1 107 ? -0.729 9.626 14.244 1.00 96.88 107 LEU A CA 1
ATOM 817 C C . LEU A 1 107 ? 0.202 8.425 14.047 1.00 96.88 107 LEU A C 1
ATOM 819 O O . LEU A 1 107 ? 0.831 8.294 12.995 1.00 96.88 107 LEU A O 1
ATOM 823 N N . VAL A 1 108 ? 0.265 7.526 15.034 1.00 96.38 108 VAL A N 1
ATOM 824 C CA . VAL A 1 108 ? 1.091 6.312 14.959 1.00 96.38 108 VAL A CA 1
ATOM 825 C C . VAL A 1 108 ? 0.596 5.386 13.850 1.00 96.38 108 VAL A C 1
ATOM 827 O O . VAL A 1 108 ? 1.404 4.873 13.079 1.00 96.38 108 VAL A O 1
ATOM 830 N N . LEU A 1 109 ? -0.717 5.193 13.726 1.00 94.75 109 LEU A N 1
ATOM 831 C CA . LEU A 1 109 ? -1.297 4.319 12.711 1.00 94.75 109 LEU A CA 1
ATOM 832 C C . LEU A 1 109 ? -1.050 4.859 11.299 1.00 94.75 109 LEU A C 1
ATOM 834 O O . LEU A 1 109 ? -0.647 4.085 10.436 1.00 94.75 109 LEU A O 1
ATOM 838 N N . GLY A 1 110 ? -1.206 6.166 11.062 1.00 95.44 110 GLY A N 1
ATOM 839 C CA . GLY A 1 110 ? -0.896 6.783 9.766 1.00 95.44 110 GLY A CA 1
ATOM 840 C C . GLY A 1 110 ? 0.588 6.672 9.393 1.00 95.44 110 GLY A C 1
ATOM 841 O O . GLY A 1 110 ? 0.926 6.343 8.251 1.00 95.44 110 GLY A O 1
ATOM 842 N N . PHE A 1 111 ? 1.481 6.854 10.371 1.00 96.88 111 PHE A N 1
ATOM 843 C CA . PHE A 1 111 ? 2.916 6.645 10.179 1.00 96.88 111 PHE A CA 1
ATOM 844 C C . PHE A 1 111 ? 3.229 5.187 9.813 1.00 96.88 111 PHE A C 1
ATOM 846 O O . PHE A 1 111 ? 3.860 4.925 8.789 1.00 96.88 111 PHE A O 1
ATOM 853 N N . LEU A 1 112 ? 2.745 4.228 10.608 1.00 95.44 112 LEU A N 1
ATOM 854 C CA . LEU A 1 112 ? 3.000 2.801 10.397 1.00 95.44 112 LEU A CA 1
ATOM 855 C C . LEU A 1 112 ? 2.371 2.272 9.104 1.00 95.44 112 LEU A C 1
ATOM 857 O O . LEU A 1 112 ? 3.002 1.467 8.423 1.00 95.44 112 LEU A O 1
ATOM 861 N N . ALA A 1 113 ? 1.178 2.742 8.733 1.00 93.88 113 ALA A N 1
ATOM 862 C CA . ALA A 1 113 ? 0.541 2.391 7.465 1.00 93.88 113 ALA A CA 1
ATOM 863 C C . ALA A 1 113 ? 1.407 2.816 6.270 1.00 93.88 113 ALA A C 1
ATOM 865 O O . ALA A 1 113 ? 1.591 2.044 5.335 1.00 93.88 113 ALA A O 1
ATOM 866 N N . THR A 1 114 ? 2.018 4.002 6.343 1.00 94.62 114 THR A N 1
ATOM 867 C CA . THR A 1 114 ? 2.938 4.486 5.303 1.00 94.62 114 THR A CA 1
ATOM 868 C C . THR A 1 114 ? 4.221 3.659 5.235 1.00 94.62 114 THR A C 1
ATOM 870 O O . THR A 1 114 ? 4.729 3.406 4.146 1.00 94.62 114 THR A O 1
ATOM 873 N N . LEU A 1 115 ? 4.750 3.206 6.378 1.00 92.69 115 LEU A N 1
ATOM 874 C CA . LEU A 1 115 ? 5.911 2.308 6.388 1.00 92.69 115 LEU A CA 1
ATOM 875 C C . LEU A 1 115 ? 5.585 0.939 5.788 1.00 92.69 115 LEU A C 1
ATOM 877 O O . LEU A 1 115 ? 6.416 0.357 5.092 1.00 92.69 115 LEU A O 1
ATOM 881 N N . ALA A 1 116 ? 4.386 0.429 6.072 1.00 91.12 116 ALA A N 1
ATOM 882 C CA . ALA A 1 116 ? 3.914 -0.854 5.575 1.00 91.12 116 ALA A CA 1
ATOM 883 C C . ALA A 1 116 ? 3.576 -0.828 4.076 1.00 91.12 116 ALA A C 1
ATOM 885 O O . ALA A 1 116 ? 3.573 -1.888 3.453 1.00 91.12 116 ALA A O 1
ATOM 886 N N . GLU A 1 117 ? 3.333 0.352 3.498 1.00 93.19 117 GLU A N 1
ATOM 887 C CA . GLU A 1 117 ? 2.936 0.523 2.100 1.00 93.19 117 GLU A CA 1
ATOM 888 C C . GLU A 1 117 ? 4.028 0.034 1.122 1.00 93.19 117 GLU A C 1
ATOM 890 O O . GLU A 1 117 ? 5.093 0.658 1.008 1.00 93.19 117 GLU A O 1
ATOM 895 N N . PRO A 1 118 ? 3.778 -1.049 0.358 1.00 88.12 118 PRO A N 1
ATOM 896 C CA . PRO A 1 118 ? 4.771 -1.612 -0.554 1.00 88.12 118 PRO A CA 1
ATOM 897 C C . PRO A 1 118 ? 5.184 -0.649 -1.671 1.00 88.12 118 PRO A C 1
ATOM 899 O O . PRO A 1 118 ? 6.333 -0.680 -2.113 1.00 88.12 118 PRO A O 1
ATOM 902 N N . ALA A 1 119 ? 4.290 0.240 -2.124 1.00 87.81 119 ALA A N 1
ATOM 903 C CA . ALA A 1 119 ? 4.608 1.196 -3.186 1.00 87.81 119 ALA A CA 1
ATOM 904 C C . ALA A 1 119 ? 5.764 2.138 -2.802 1.00 87.81 119 ALA A C 1
ATOM 906 O O . ALA A 1 119 ? 6.640 2.425 -3.622 1.00 87.81 119 ALA A O 1
ATOM 907 N N . ILE A 1 120 ? 5.813 2.562 -1.535 1.00 89.12 120 ILE A N 1
ATOM 908 C CA . ILE A 1 120 ? 6.886 3.407 -1.000 1.00 89.12 120 ILE A CA 1
ATOM 909 C C . ILE A 1 120 ? 8.225 2.653 -0.981 1.00 89.12 120 ILE A C 1
ATOM 911 O O . ILE A 1 120 ? 9.274 3.234 -1.259 1.00 89.12 120 ILE A O 1
ATOM 915 N N . GLN A 1 121 ? 8.201 1.346 -0.720 1.00 86.00 121 GLN A N 1
ATOM 916 C CA . GLN A 1 121 ? 9.396 0.496 -0.723 1.00 86.00 121 GLN A CA 1
ATOM 917 C C . GLN A 1 121 ? 9.913 0.267 -2.154 1.00 86.00 121 GLN A C 1
ATOM 919 O O . GLN A 1 121 ? 11.119 0.336 -2.400 1.00 86.00 121 GLN A O 1
ATOM 924 N N . ILE A 1 122 ? 9.011 0.080 -3.126 1.00 89.88 122 ILE A N 1
ATOM 925 C CA . ILE A 1 122 ? 9.360 -0.067 -4.550 1.00 89.88 122 ILE A CA 1
ATOM 926 C C . ILE A 1 122 ? 10.043 1.197 -5.088 1.00 89.88 122 ILE A C 1
ATOM 928 O O . ILE A 1 122 ? 10.986 1.088 -5.872 1.00 89.88 122 ILE A O 1
ATOM 932 N N . LEU A 1 123 ? 9.639 2.389 -4.636 1.00 86.88 123 LEU A N 1
ATOM 933 C CA . LEU A 1 123 ? 10.266 3.653 -5.038 1.00 86.88 123 LEU A CA 1
ATOM 934 C C . LEU A 1 123 ? 11.776 3.687 -4.727 1.00 86.88 123 LEU A C 1
ATOM 936 O O . LEU A 1 123 ? 12.565 4.204 -5.519 1.00 86.88 123 LEU A O 1
ATOM 940 N N . GLN A 1 124 ? 12.198 3.084 -3.612 1.00 86.06 124 GLN A N 1
ATOM 941 C CA . GLN A 1 124 ? 13.615 2.987 -3.236 1.00 86.06 124 GLN A CA 1
ATOM 942 C C . GLN A 1 124 ? 14.394 2.064 -4.182 1.00 86.06 124 GLN A C 1
ATOM 944 O O . GLN A 1 124 ? 15.543 2.330 -4.539 1.00 86.06 124 GLN A O 1
ATOM 949 N N . VAL A 1 125 ? 13.757 0.974 -4.619 1.00 88.56 125 VAL A N 1
ATOM 950 C CA . VAL A 1 125 ? 14.332 0.048 -5.602 1.00 88.56 125 VAL A CA 1
ATOM 951 C C . VAL A 1 125 ? 14.439 0.727 -6.966 1.00 88.56 125 VAL A C 1
ATOM 953 O O . VAL A 1 125 ? 15.492 0.653 -7.597 1.00 88.56 125 VAL A O 1
ATOM 956 N N . ALA A 1 126 ? 13.397 1.453 -7.382 1.00 88.12 126 ALA A N 1
ATOM 957 C CA . ALA A 1 126 ? 13.388 2.229 -8.620 1.00 88.12 126 ALA A CA 1
ATOM 958 C C . ALA A 1 126 ? 14.498 3.293 -8.647 1.00 88.12 126 ALA A C 1
ATOM 960 O O . ALA A 1 126 ? 15.110 3.518 -9.688 1.00 88.12 126 ALA A O 1
ATOM 961 N N . GLY A 1 127 ? 14.838 3.876 -7.492 1.00 88.81 127 GLY A N 1
ATOM 962 C CA . GLY A 1 127 ? 15.958 4.808 -7.349 1.00 88.81 127 GLY A CA 1
ATOM 963 C C . GLY A 1 127 ? 17.309 4.266 -7.819 1.00 88.81 127 GLY A C 1
ATOM 964 O O . GLY A 1 127 ? 18.148 5.038 -8.275 1.00 88.81 127 GLY A O 1
ATOM 965 N N . ARG A 1 128 ? 17.523 2.944 -7.769 1.00 88.31 128 ARG A N 1
ATOM 966 C CA . ARG A 1 128 ? 18.769 2.313 -8.244 1.00 88.31 128 ARG A CA 1
ATOM 967 C C . ARG A 1 128 ? 18.906 2.308 -9.765 1.00 88.31 128 ARG A C 1
ATOM 969 O O . ARG A 1 128 ? 20.013 2.132 -10.256 1.00 88.31 128 ARG A O 1
ATOM 976 N N . ALA A 1 129 ? 17.804 2.485 -10.492 1.00 89.12 129 ALA A N 1
ATOM 977 C CA . ALA A 1 129 ? 17.807 2.583 -11.948 1.00 89.12 129 ALA A CA 1
ATOM 978 C C . ALA A 1 129 ? 18.097 4.011 -12.448 1.00 89.12 129 ALA A C 1
ATOM 980 O O . ALA A 1 129 ? 18.219 4.221 -13.651 1.00 89.12 129 ALA A O 1
ATOM 981 N N . VAL A 1 130 ? 18.194 4.997 -11.548 1.00 90.81 130 VAL A N 1
ATOM 982 C CA . VAL A 1 130 ? 18.471 6.395 -11.899 1.00 90.81 130 VAL A CA 1
ATOM 983 C C . VAL A 1 130 ? 19.975 6.606 -12.076 1.00 90.81 130 VAL A C 1
ATOM 985 O O . VAL A 1 130 ? 20.762 6.254 -11.199 1.00 90.81 130 VAL A O 1
ATOM 988 N N . ASN A 1 131 ? 20.372 7.247 -13.177 1.00 91.62 131 ASN A N 1
ATOM 989 C CA . ASN A 1 131 ? 21.759 7.636 -13.426 1.00 91.62 131 ASN A CA 1
ATOM 990 C C . ASN A 1 131 ? 22.216 8.723 -12.427 1.00 91.62 131 ASN A C 1
ATOM 992 O O . ASN A 1 131 ? 21.655 9.826 -12.431 1.00 91.62 131 ASN A O 1
ATOM 996 N N . PRO A 1 132 ? 23.260 8.481 -11.606 1.00 92.50 132 PRO A N 1
ATOM 997 C CA . PRO A 1 132 ? 23.707 9.444 -10.594 1.00 92.50 132 PRO A CA 1
ATOM 998 C C . PRO A 1 132 ? 24.203 10.776 -11.167 1.00 92.50 132 PRO A C 1
ATOM 1000 O O . PRO A 1 132 ? 24.121 11.799 -10.497 1.00 92.50 132 PRO A O 1
ATOM 1003 N N . TRP A 1 133 ? 24.736 10.771 -12.390 1.00 93.75 133 TRP A N 1
ATOM 1004 C CA . TRP A 1 133 ? 25.271 11.962 -13.057 1.00 93.75 133 TRP A CA 1
ATOM 1005 C C . TRP A 1 133 ? 24.193 12.822 -13.730 1.00 93.75 133 TRP A C 1
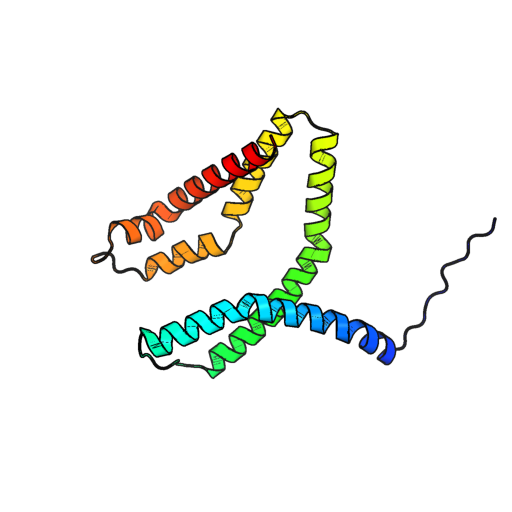ATOM 1007 O O . TRP A 1 133 ? 24.402 14.019 -13.894 1.00 93.75 133 TRP A O 1
ATOM 1017 N N . GLU A 1 134 ? 23.039 12.248 -14.082 1.00 94.19 134 GLU A N 1
ATOM 1018 C CA . GLU A 1 134 ? 21.916 12.990 -14.680 1.00 94.19 134 GLU A CA 1
ATOM 1019 C C . GLU A 1 134 ? 21.003 13.591 -13.609 1.00 94.19 134 GLU A C 1
ATOM 1021 O O . GLU A 1 134 ? 20.554 14.728 -13.737 1.00 94.19 134 GLU A O 1
ATOM 1026 N N . ALA A 1 135 ? 20.747 12.846 -12.528 1.00 94.62 135 ALA A N 1
ATOM 1027 C CA . ALA A 1 135 ? 19.860 13.274 -11.450 1.00 94.62 135 ALA A CA 1
ATOM 1028 C C . ALA A 1 135 ? 20.466 12.975 -10.064 1.00 94.62 135 ALA A C 1
ATOM 1030 O O . ALA A 1 135 ? 19.928 12.153 -9.314 1.00 94.62 135 ALA A O 1
ATOM 1031 N N . PRO A 1 136 ? 21.567 13.655 -9.682 1.00 93.38 136 PRO A N 1
ATOM 1032 C CA . PRO A 1 136 ? 22.320 13.344 -8.465 1.00 93.38 136 PRO A CA 1
ATOM 1033 C C . PRO A 1 136 ? 21.480 13.463 -7.194 1.00 93.38 136 PRO A C 1
ATOM 1035 O O . PRO A 1 136 ? 21.547 12.591 -6.331 1.00 93.38 136 PRO A O 1
ATOM 1038 N N . LEU A 1 137 ? 20.642 14.500 -7.083 1.00 94.12 137 LEU A N 1
ATOM 1039 C CA . LEU A 1 137 ? 19.769 14.693 -5.920 1.00 94.12 137 LEU A CA 1
ATOM 1040 C C . LEU A 1 137 ? 18.704 13.596 -5.812 1.00 94.12 137 LEU A C 1
ATOM 1042 O O . LEU A 1 137 ? 18.482 13.070 -4.724 1.00 94.12 137 LEU A O 1
ATOM 1046 N N . LEU A 1 138 ? 18.077 13.223 -6.933 1.00 92.88 138 LEU A N 1
ATOM 1047 C CA . LEU A 1 138 ? 17.041 12.190 -6.965 1.00 92.88 138 LEU A CA 1
ATOM 1048 C C . LEU A 1 138 ? 17.625 10.816 -6.630 1.00 92.88 138 LEU A C 1
ATOM 1050 O O . LEU A 1 138 ? 17.081 10.107 -5.786 1.00 92.88 138 LEU A O 1
ATOM 1054 N N . PHE A 1 139 ? 18.760 10.469 -7.242 1.00 93.50 139 PHE A N 1
ATOM 1055 C CA . PHE A 1 139 ? 19.478 9.237 -6.937 1.00 93.50 139 PHE A CA 1
ATOM 1056 C C . PHE A 1 139 ? 19.793 9.153 -5.441 1.00 93.50 139 PHE A C 1
ATOM 1058 O O . PHE A 1 139 ? 19.518 8.142 -4.800 1.00 93.50 139 PHE A O 1
ATOM 1065 N N . LEU A 1 140 ? 20.320 10.228 -4.855 1.00 92.88 140 LEU A N 1
ATOM 1066 C CA . LEU A 1 140 ? 20.753 10.250 -3.462 1.00 92.88 140 LEU A CA 1
ATOM 1067 C C . LEU A 1 140 ? 19.561 10.210 -2.482 1.00 92.88 140 LEU A C 1
ATOM 1069 O O . LEU A 1 140 ? 19.629 9.505 -1.472 1.00 92.88 140 LEU A O 1
ATOM 1073 N N . LEU A 1 141 ? 18.448 10.873 -2.817 1.00 93.31 141 LEU A N 1
ATOM 1074 C CA . LEU A 1 141 ? 17.181 10.811 -2.079 1.00 93.31 141 LEU A CA 1
ATOM 1075 C C . LEU A 1 141 ? 16.579 9.396 -2.082 1.00 93.31 141 LEU A C 1
ATOM 1077 O O . LEU A 1 141 ? 16.158 8.911 -1.036 1.00 93.31 141 LEU A O 1
ATOM 1081 N N . LEU A 1 142 ? 16.555 8.724 -3.237 1.00 92.81 142 LEU A N 1
ATOM 1082 C CA . LEU A 1 142 ? 15.917 7.413 -3.398 1.00 92.81 142 LEU A CA 1
ATOM 1083 C C . LEU A 1 142 ? 16.813 6.228 -3.015 1.00 92.81 142 LEU A C 1
ATOM 1085 O O . LEU A 1 142 ? 16.308 5.127 -2.817 1.00 92.81 142 LEU A O 1
ATOM 1089 N N . THR A 1 143 ? 18.125 6.436 -2.879 1.00 90.81 143 THR A N 1
ATOM 1090 C CA . THR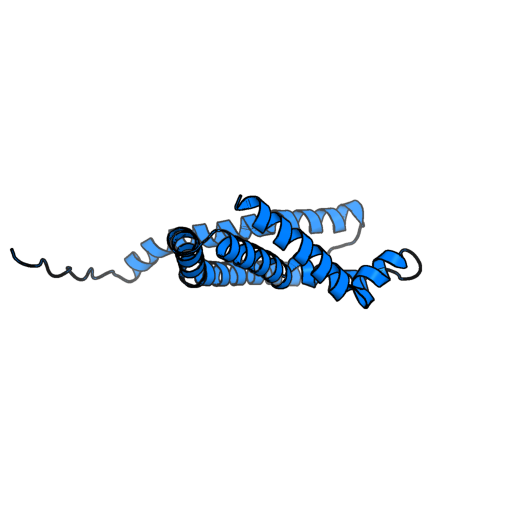 A 1 143 ? 19.073 5.392 -2.460 1.00 90.81 143 THR A CA 1
ATOM 1091 C C . THR A 1 143 ? 19.560 5.625 -1.031 1.00 90.81 143 THR A C 1
ATOM 1093 O O . THR A 1 143 ? 19.093 4.963 -0.102 1.00 90.81 143 THR A O 1
ATOM 1096 N N . LYS A 1 144 ? 20.466 6.589 -0.831 1.00 90.94 144 LYS A N 1
ATOM 1097 C CA . LYS A 1 144 ? 21.162 6.841 0.437 1.00 90.94 144 LYS A CA 1
ATOM 1098 C C . LYS A 1 144 ? 20.233 7.380 1.525 1.00 90.94 144 LYS A C 1
ATOM 1100 O O . LYS A 1 144 ? 20.312 6.916 2.657 1.00 90.94 144 LYS A O 1
ATOM 1105 N N . TYR A 1 145 ? 19.355 8.324 1.192 1.00 93.12 145 TYR A N 1
ATOM 1106 C CA . TYR A 1 145 ? 18.426 8.955 2.143 1.00 93.12 145 TYR A CA 1
ATOM 1107 C C . TYR A 1 145 ? 16.988 8.443 2.030 1.00 93.12 145 TYR A C 1
ATOM 1109 O O . TYR A 1 145 ? 16.059 9.064 2.543 1.00 93.12 145 TYR A O 1
ATOM 1117 N N . SER A 1 146 ? 16.807 7.275 1.417 1.00 90.81 146 SER A N 1
ATOM 1118 C CA . SER A 1 146 ? 15.499 6.655 1.202 1.00 90.81 146 SER A CA 1
ATOM 1119 C C . SER A 1 146 ? 14.706 6.465 2.497 1.00 90.81 146 SER A C 1
ATOM 1121 O O . SER A 1 146 ? 13.523 6.776 2.550 1.00 90.81 146 SER A O 1
ATOM 1123 N N . HIS A 1 147 ? 15.356 6.036 3.576 1.00 90.38 147 HIS A N 1
ATOM 1124 C CA . HIS A 1 147 ? 14.735 5.896 4.895 1.00 90.38 147 HIS A CA 1
ATOM 1125 C C . HIS A 1 147 ? 14.255 7.238 5.471 1.00 90.38 147 HIS A C 1
ATOM 1127 O O . HIS A 1 147 ? 13.166 7.300 6.033 1.00 90.38 147 HIS A O 1
ATOM 1133 N N . ILE A 1 148 ? 15.022 8.322 5.289 1.00 93.25 148 ILE A N 1
ATOM 1134 C CA . ILE A 1 148 ? 14.629 9.667 5.739 1.00 93.25 148 ILE A CA 1
ATOM 1135 C C . ILE A 1 148 ? 13.404 10.130 4.959 1.00 93.25 148 ILE A C 1
ATOM 1137 O O . ILE A 1 148 ? 12.443 10.589 5.567 1.00 93.25 148 ILE A O 1
ATOM 1141 N N . LEU A 1 149 ? 13.410 9.946 3.634 1.00 92.06 149 LEU A N 1
ATOM 1142 C CA . LEU A 1 149 ? 12.263 10.257 2.783 1.00 92.06 149 LEU A CA 1
ATOM 1143 C C . LEU A 1 149 ? 11.004 9.541 3.284 1.00 92.06 149 LEU A C 1
ATOM 1145 O O . LEU A 1 149 ? 9.972 10.177 3.481 1.00 92.06 149 LEU A O 1
ATOM 1149 N N . VAL A 1 150 ? 11.100 8.237 3.545 1.00 92.94 150 VAL A N 1
ATOM 1150 C CA . VAL A 1 150 ? 9.965 7.440 4.023 1.00 92.94 150 VAL A CA 1
ATOM 1151 C C . VAL A 1 150 ? 9.476 7.908 5.393 1.00 92.94 150 VAL A C 1
ATOM 1153 O O . VAL A 1 150 ? 8.270 8.045 5.585 1.00 92.94 150 VAL A O 1
ATOM 1156 N N . TYR A 1 151 ? 10.374 8.223 6.327 1.00 94.94 151 TYR A N 1
ATOM 1157 C CA . TYR A 1 151 ? 9.982 8.756 7.635 1.00 94.94 151 TYR A CA 1
ATOM 1158 C C . TYR A 1 151 ? 9.348 10.143 7.541 1.00 94.94 151 TYR A C 1
ATOM 1160 O O . TYR A 1 151 ? 8.385 10.411 8.254 1.00 94.94 151 TYR A O 1
ATOM 1168 N N . SER A 1 152 ? 9.829 11.010 6.650 1.00 95.19 152 SER A N 1
ATOM 1169 C CA . SER A 1 152 ? 9.225 12.324 6.417 1.00 95.19 152 SER A CA 1
ATOM 1170 C C . SER A 1 152 ? 7.822 12.207 5.823 1.00 95.19 152 SER A C 1
ATOM 1172 O O . SER A 1 152 ? 6.905 12.873 6.303 1.00 95.19 152 SER A O 1
ATOM 1174 N N . VAL A 1 153 ? 7.627 11.331 4.829 1.00 95.06 153 VAL A N 1
ATOM 1175 C CA . VAL A 1 153 ? 6.298 11.069 4.254 1.00 95.06 153 VAL A CA 1
ATOM 1176 C C . VAL A 1 153 ? 5.379 10.462 5.312 1.00 95.06 153 VAL A C 1
ATOM 1178 O O . VAL A 1 153 ? 4.278 10.965 5.515 1.00 95.06 153 VAL A O 1
ATOM 1181 N N . GLY A 1 154 ? 5.846 9.450 6.046 1.00 96.19 154 GLY A N 1
ATOM 1182 C CA . GLY A 1 154 ? 5.077 8.816 7.116 1.00 96.19 154 GLY A CA 1
ATOM 1183 C C . GLY A 1 154 ? 4.684 9.791 8.222 1.00 96.19 154 GLY A C 1
ATOM 1184 O O . GLY A 1 154 ? 3.555 9.744 8.702 1.00 96.19 154 GLY A O 1
ATOM 1185 N N . ALA A 1 155 ? 5.574 10.709 8.607 1.00 97.12 155 ALA A N 1
ATOM 1186 C CA . ALA A 1 155 ? 5.263 11.745 9.589 1.00 97.12 155 ALA A CA 1
ATOM 1187 C C . ALA A 1 155 ? 4.185 12.702 9.062 1.00 97.12 155 ALA A C 1
ATOM 1189 O O . ALA A 1 155 ? 3.236 13.007 9.782 1.00 97.12 155 ALA A O 1
ATOM 1190 N N . GLY A 1 156 ? 4.289 13.121 7.796 1.00 97.56 156 GLY A N 1
ATOM 1191 C CA . GLY A 1 156 ? 3.276 13.948 7.140 1.00 97.56 156 GLY A CA 1
ATOM 1192 C C . GLY A 1 156 ? 1.907 13.268 7.082 1.00 97.56 156 GLY A C 1
ATOM 1193 O O . GLY A 1 156 ? 0.905 13.878 7.451 1.00 97.56 156 GLY A O 1
ATOM 1194 N N . VAL A 1 157 ? 1.862 11.990 6.695 1.00 97.31 157 VAL A N 1
ATOM 1195 C CA . VAL A 1 157 ? 0.626 11.194 6.673 1.00 97.31 157 VAL A CA 1
ATOM 1196 C C . VAL A 1 157 ? 0.067 11.010 8.083 1.00 97.31 157 VAL A C 1
ATOM 1198 O O . VAL A 1 157 ? -1.124 11.215 8.286 1.00 97.31 157 VAL A O 1
ATOM 1201 N N . GLY A 1 158 ? 0.901 10.689 9.075 1.00 97.44 158 GLY A N 1
ATOM 1202 C CA . GLY A 1 158 ? 0.474 10.557 10.471 1.00 97.44 158 GLY A CA 1
ATOM 1203 C C . GLY A 1 158 ? -0.163 11.839 11.012 1.00 97.44 158 GLY A C 1
ATOM 1204 O O . GLY A 1 158 ? -1.242 11.795 11.601 1.00 97.44 158 GLY A O 1
ATOM 1205 N N . ILE A 1 159 ? 0.454 12.993 10.747 1.00 97.75 159 ILE A N 1
ATOM 1206 C CA . ILE A 1 159 ? -0.114 14.300 11.095 1.00 97.75 159 ILE A CA 1
ATOM 1207 C C . ILE A 1 159 ? -1.448 14.513 10.368 1.00 97.75 159 ILE A C 1
ATOM 1209 O O . ILE A 1 159 ? -2.438 14.844 11.015 1.00 97.75 159 ILE A O 1
ATOM 1213 N N . ALA A 1 160 ? -1.508 14.281 9.054 1.00 97.56 160 ALA A N 1
ATOM 1214 C CA . ALA A 1 160 ? -2.729 14.457 8.268 1.00 97.56 160 ALA A CA 1
ATOM 1215 C C . ALA A 1 160 ? -3.889 13.583 8.773 1.00 97.56 160 ALA A C 1
ATOM 1217 O O . ALA A 1 160 ? -5.011 14.066 8.909 1.00 97.56 160 ALA A O 1
ATOM 1218 N N . VAL A 1 161 ? -3.615 12.319 9.106 1.00 95.81 161 VAL A N 1
ATOM 1219 C CA . VAL A 1 161 ? -4.609 11.395 9.666 1.00 95.81 161 VAL A CA 1
ATOM 1220 C C . VAL A 1 161 ? -5.070 11.868 11.043 1.00 95.81 161 VAL A C 1
ATOM 1222 O O . VAL A 1 161 ? -6.268 11.875 11.298 1.00 95.81 161 VAL A O 1
ATOM 1225 N N . ALA A 1 162 ? -4.160 12.320 11.913 1.00 95.25 162 ALA A N 1
ATOM 1226 C CA . ALA A 1 162 ? -4.531 12.868 13.217 1.00 95.25 162 ALA A CA 1
ATOM 1227 C C . ALA A 1 162 ? -5.422 14.116 13.095 1.00 95.25 162 ALA A C 1
ATOM 1229 O O . ALA A 1 162 ? -6.422 14.214 13.799 1.00 95.25 162 ALA A O 1
ATOM 1230 N N . PHE A 1 163 ? -5.113 15.034 12.175 1.00 95.38 163 PHE A N 1
ATOM 1231 C CA . PHE A 1 163 ? -5.970 16.192 11.892 1.00 95.38 163 PHE A CA 1
ATOM 1232 C C . PHE A 1 163 ? -7.330 15.794 11.317 1.00 95.38 163 PHE A C 1
ATOM 1234 O O . PHE A 1 163 ? -8.321 16.429 11.649 1.00 95.38 163 PHE A O 1
ATOM 1241 N N . GLY A 1 164 ? -7.399 14.732 10.511 1.00 93.19 164 GLY A N 1
ATOM 1242 C CA . GLY A 1 164 ? -8.664 14.205 9.990 1.00 93.19 164 GLY A CA 1
ATOM 1243 C C . GLY A 1 164 ? -9.600 13.616 11.053 1.00 93.19 164 GLY A C 1
ATOM 1244 O O . GLY A 1 164 ? -10.749 13.321 10.740 1.00 93.19 164 GLY A O 1
ATOM 1245 N N . MET A 1 165 ? -9.124 13.432 12.291 1.00 89.75 165 MET A N 1
ATOM 1246 C CA . MET A 1 165 ? -9.925 12.959 13.427 1.00 89.75 165 MET A CA 1
ATOM 1247 C C . MET A 1 165 ? -10.544 14.094 14.262 1.00 89.75 165 MET A C 1
ATOM 1249 O O . MET A 1 165 ? -11.268 13.797 15.215 1.00 89.75 165 MET A O 1
ATOM 1253 N N . ILE A 1 166 ? -10.221 15.355 13.954 1.00 88.50 166 ILE A N 1
ATOM 1254 C CA . ILE A 1 166 ? -10.748 16.567 14.608 1.00 88.50 166 ILE A CA 1
ATOM 1255 C C . ILE A 1 166 ? -11.901 17.115 13.769 1.00 88.50 166 ILE A C 1
ATOM 1257 O O . ILE A 1 166 ? -12.940 17.453 14.378 1.00 88.50 166 ILE A O 1
#

Organism: NCBI:txid412755

Radius of gyration: 23.2 Å; chains: 1; bounding box: 66×48×54 Å

pLDDT: mean 90.31, std 9.05, range [42.53, 97.75]

InterPro domains:
  IPR011435 Na(+), Li(+), K(+)/H(+) antiporter subunit A/B [PF07556] (38-166)

Foldseek 3Di:
DDDPDPDPDPADPVRVCVVVVVVLVVLLVVLCVVCVVVVVVVVCCQCPVVVHDDPPVVVVVVVSVVSSVVSSVVVVCCVVPVVVVVVVCVVVVVVPDDLVVVLVCLLVCLLVVLVVDVVLVVQLVVLVVDDCVVCVPSNCCSHVVSVVVSNVVSNVRSNVRSVVVD

Sequence (166 aa):
MTQQAARKIKVSFSQAFGLLSPYIKDRVIGQIKSVWLIILYLVLFQTVILGIRIADASIIAIGIVLVVAGLTFFMEGLFLGLMPLGELVGVKLPQKSILPVILCFALVLGFLATLAEPAIQILQVAGRAVNPWEAPLLFLLLTKYSHILVYSVGAGVGIAVAFGMI